Protein AF-A0A1F8JTN9-F1 (afdb_monomer_lite)

Secondary structure (DSSP, 8-state):
--HHHHHHHHHHHHHHHHHHHHHHHHHHHHHHHHHHHHHHHHTTSHHHHHHHHHHHHHHHHHHHHHHHHHHHHHHHHHHHHHHHHHT-

Radius of gyration: 19.48 Å; chains: 1; bounding box: 36×16×60 Å

Structure (mmCIF, N/CA/C/O backbone):
data_AF-A0A1F8JTN9-F1
#
_entry.id   AF-A0A1F8JTN9-F1
#
loop_
_atom_site.group_PDB
_atom_site.id
_atom_site.type_symbol
_atom_site.label_atom_id
_atom_site.label_alt_id
_atom_site.label_comp_id
_atom_site.label_asym_id
_atom_site.label_entity_id
_atom_site.label_seq_id
_atom_site.pdbx_PDB_ins_code
_atom_site.Cartn_x
_atom_site.Cartn_y
_atom_site.Cartn_z
_atom_site.occupancy
_atom_site.B_iso_or_equiv
_atom_site.auth_seq_id
_atom_site.auth_comp_id
_atom_site.auth_asym_id
_atom_site.auth_atom_id
_atom_site.pdbx_PDB_model_num
ATOM 1 N N . MET A 1 1 ? -3.429 1.169 30.527 1.00 60.56 1 MET A N 1
ATOM 2 C CA . MET A 1 1 ? -4.156 1.944 29.490 1.00 60.56 1 MET A CA 1
ATOM 3 C C . MET A 1 1 ? -5.626 1.560 29.514 1.00 60.56 1 MET A C 1
ATOM 5 O O . MET A 1 1 ? -5.920 0.381 29.660 1.00 60.56 1 MET A O 1
ATOM 9 N N . LYS A 1 2 ? -6.551 2.519 29.393 1.00 80.88 2 LYS A N 1
ATOM 10 C CA . LYS A 1 2 ? -7.994 2.214 29.297 1.00 80.88 2 LYS A CA 1
ATOM 11 C C . LYS A 1 2 ? -8.300 1.667 27.893 1.00 80.88 2 LYS A C 1
ATOM 13 O O . LYS A 1 2 ? -7.733 2.174 26.930 1.00 80.88 2 LYS A O 1
ATOM 18 N N . MET A 1 3 ? -9.217 0.701 27.754 1.00 78.50 3 MET A N 1
ATOM 19 C CA . MET A 1 3 ? -9.617 0.098 26.458 1.00 78.50 3 MET A CA 1
ATOM 20 C C . MET A 1 3 ? -9.909 1.144 25.360 1.00 78.50 3 MET A C 1
ATOM 22 O O . MET A 1 3 ? -9.558 0.955 24.198 1.00 78.50 3 MET A O 1
ATOM 26 N N . LYS A 1 4 ? -10.461 2.305 25.744 1.00 80.25 4 LYS A N 1
ATOM 27 C CA . LYS A 1 4 ? -10.721 3.451 24.854 1.00 80.25 4 LYS A CA 1
ATOM 28 C C . LYS A 1 4 ? -9.452 4.029 24.206 1.00 80.25 4 LYS A C 1
ATOM 30 O O . LYS A 1 4 ? -9.490 4.413 23.044 1.00 80.25 4 LYS A O 1
ATOM 35 N N . GLN A 1 5 ? -8.333 4.079 24.933 1.00 86.12 5 GLN A N 1
ATOM 36 C CA . GLN A 1 5 ? -7.054 4.573 24.406 1.00 86.12 5 GLN A CA 1
ATOM 37 C C . GLN A 1 5 ? -6.465 3.602 23.380 1.00 86.12 5 GLN A C 1
ATOM 39 O O . GLN A 1 5 ? -5.963 4.043 22.356 1.00 86.12 5 GLN A O 1
ATOM 44 N N . ILE A 1 6 ? -6.575 2.291 23.622 1.00 86.88 6 ILE A N 1
ATOM 45 C CA . ILE A 1 6 ? -6.097 1.259 22.687 1.00 86.88 6 ILE A CA 1
ATOM 46 C C . ILE A 1 6 ? -6.879 1.344 21.370 1.00 86.88 6 ILE A C 1
ATOM 48 O O . ILE A 1 6 ? -6.280 1.375 20.298 1.00 86.88 6 ILE A O 1
ATOM 52 N N . ALA A 1 7 ? -8.207 1.462 21.450 1.00 85.94 7 ALA A N 1
ATOM 53 C CA . ALA A 1 7 ? -9.067 1.605 20.278 1.00 85.94 7 ALA A CA 1
ATOM 54 C C . ALA A 1 7 ? -8.765 2.886 19.475 1.00 85.94 7 ALA A C 1
ATOM 56 O O . ALA A 1 7 ? -8.694 2.844 18.248 1.00 85.94 7 ALA A O 1
ATOM 57 N N . LEU A 1 8 ? -8.519 4.009 20.162 1.00 87.62 8 LEU A N 1
ATOM 58 C CA . LEU A 1 8 ? -8.145 5.274 19.524 1.00 87.62 8 LEU A CA 1
ATOM 59 C C . LEU A 1 8 ? -6.786 5.179 18.811 1.00 87.62 8 LEU A C 1
ATOM 61 O O . LEU A 1 8 ? -6.659 5.624 17.673 1.00 87.62 8 LEU A O 1
ATOM 65 N N . VAL A 1 9 ? -5.784 4.570 19.452 1.00 89.50 9 VAL A N 1
ATOM 66 C CA . VAL A 1 9 ? -4.458 4.360 18.847 1.00 89.50 9 VAL A CA 1
ATOM 67 C C . VAL A 1 9 ? -4.566 3.462 17.613 1.00 89.50 9 VAL A C 1
ATOM 69 O O . VAL A 1 9 ? -3.984 3.790 16.582 1.00 89.50 9 VAL A O 1
ATOM 72 N N . ALA A 1 10 ? -5.359 2.388 17.674 1.00 88.19 10 ALA A N 1
ATOM 73 C CA . ALA A 1 10 ? -5.607 1.515 16.526 1.00 88.19 10 ALA A CA 1
ATOM 74 C C . ALA A 1 10 ? -6.280 2.259 15.358 1.00 88.19 10 ALA A C 1
ATOM 76 O O . ALA A 1 10 ? -5.889 2.067 14.208 1.00 88.19 10 ALA A O 1
ATOM 77 N N . MET A 1 11 ? -7.233 3.156 15.643 1.00 89.19 11 MET A N 1
ATOM 78 C CA . MET A 1 11 ? -7.856 3.997 14.615 1.00 89.19 11 MET A CA 1
ATOM 79 C C . MET A 1 11 ? -6.854 4.940 13.947 1.00 89.19 11 MET A C 1
ATOM 81 O O . MET A 1 11 ? -6.808 5.010 12.721 1.00 89.19 11 MET A O 1
ATOM 85 N N . ILE A 1 12 ? -6.046 5.652 14.737 1.00 91.56 12 ILE A N 1
ATOM 86 C CA . ILE A 1 12 ? -5.049 6.597 14.213 1.00 91.56 12 ILE A CA 1
ATOM 87 C C . ILE A 1 12 ? -3.993 5.851 13.390 1.00 91.56 12 ILE A C 1
ATOM 89 O O . ILE A 1 12 ? -3.675 6.272 12.279 1.00 91.56 12 ILE A O 1
ATOM 93 N N . ALA A 1 13 ? -3.496 4.717 13.891 1.00 90.19 13 ALA A N 1
ATOM 94 C CA . ALA A 1 13 ? -2.544 3.879 13.171 1.00 90.19 13 ALA A CA 1
ATOM 95 C C . ALA A 1 13 ? -3.135 3.338 11.858 1.00 90.19 13 ALA A C 1
ATOM 97 O O . ALA A 1 13 ? -2.471 3.384 10.824 1.00 90.19 13 ALA A O 1
ATOM 98 N N . GLY A 1 14 ? -4.394 2.887 11.874 1.00 90.00 14 GLY A N 1
ATOM 99 C CA . GLY A 1 14 ? -5.097 2.408 10.683 1.00 90.00 14 GLY A CA 1
ATOM 100 C C . GLY A 1 14 ? -5.274 3.494 9.617 1.00 90.00 14 GLY A C 1
ATOM 101 O O . GLY A 1 14 ? -4.975 3.271 8.442 1.00 90.00 14 GLY A O 1
ATOM 102 N N . LEU A 1 15 ? -5.679 4.701 10.022 1.00 90.81 15 LEU A N 1
ATOM 103 C CA . LEU A 1 15 ? -5.788 5.855 9.123 1.00 90.81 15 LEU A CA 1
ATOM 104 C C . LEU A 1 15 ? -4.422 6.277 8.566 1.00 90.81 15 LEU A C 1
ATOM 106 O O . LEU A 1 15 ? -4.312 6.532 7.368 1.00 90.81 15 LEU A O 1
ATOM 110 N N . GLY A 1 16 ? -3.379 6.288 9.400 1.00 90.19 16 GLY A N 1
ATOM 111 C CA . GLY A 1 16 ? -2.010 6.591 8.977 1.00 90.19 16 GLY A CA 1
ATOM 112 C C . GLY A 1 16 ? -1.484 5.600 7.935 1.00 90.19 16 GLY A C 1
ATOM 113 O O . GLY A 1 16 ? -0.992 6.013 6.887 1.00 90.19 16 GLY A O 1
ATOM 114 N N . LEU A 1 17 ? -1.666 4.296 8.171 1.00 89.81 17 LEU A N 1
ATOM 115 C CA . LEU A 1 17 ? -1.318 3.234 7.218 1.00 89.81 17 LEU A CA 1
ATOM 116 C C . LEU A 1 17 ? -2.086 3.365 5.901 1.00 89.81 17 LEU A C 1
ATOM 118 O O . LEU A 1 17 ? -1.501 3.218 4.830 1.00 89.81 17 LEU A O 1
ATOM 122 N N . THR A 1 18 ? -3.379 3.683 5.972 1.00 89.56 18 THR A N 1
ATOM 123 C CA . THR A 1 18 ? -4.218 3.872 4.781 1.00 89.56 18 THR A CA 1
ATOM 124 C C . THR A 1 18 ? -3.748 5.079 3.967 1.00 89.56 18 THR A C 1
ATOM 126 O O . THR A 1 18 ? -3.594 4.979 2.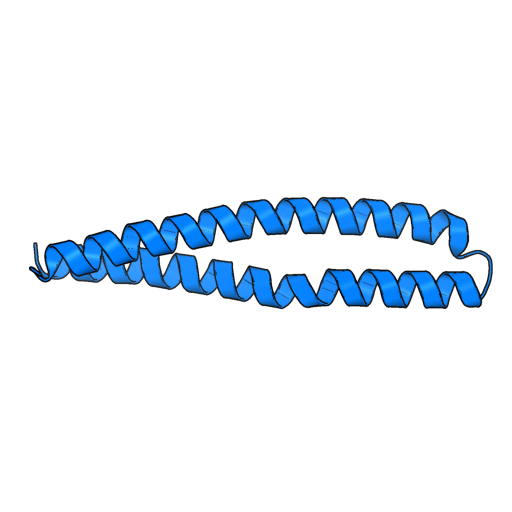752 1.00 89.56 18 THR A O 1
ATOM 129 N N . GLY A 1 19 ? -3.458 6.206 4.626 1.00 88.81 19 GLY A N 1
ATOM 130 C CA . GLY A 1 19 ? -2.931 7.406 3.973 1.00 88.81 19 GLY A CA 1
ATOM 131 C C . GLY A 1 19 ? -1.569 7.169 3.318 1.00 88.81 19 GLY A C 1
ATOM 132 O O . GLY A 1 19 ? -1.366 7.546 2.164 1.00 88.81 19 GLY A O 1
ATOM 133 N N . PHE A 1 20 ? -0.661 6.479 4.014 1.00 89.69 20 PHE A N 1
ATOM 134 C CA . PHE A 1 20 ? 0.638 6.086 3.466 1.00 89.69 20 PHE A CA 1
ATOM 135 C C . PHE A 1 20 ? 0.491 5.164 2.249 1.00 89.69 20 PHE A C 1
ATOM 137 O O . PHE A 1 20 ? 1.118 5.395 1.217 1.00 89.69 20 PHE A O 1
ATOM 144 N N . ALA A 1 21 ? -0.385 4.159 2.332 1.00 88.44 21 ALA A N 1
ATOM 145 C CA . ALA A 1 21 ? -0.639 3.248 1.223 1.00 88.44 21 ALA A CA 1
ATOM 146 C C . ALA A 1 21 ? -1.189 3.985 -0.010 1.00 88.44 21 ALA A C 1
ATOM 148 O O . ALA A 1 21 ? -0.730 3.732 -1.120 1.00 88.44 21 ALA A O 1
ATOM 149 N N . LEU A 1 22 ? -2.109 4.940 0.164 1.00 87.69 22 LEU A N 1
ATOM 150 C CA . LEU A 1 22 ? -2.623 5.762 -0.940 1.00 87.69 22 LEU A CA 1
ATOM 151 C C . LEU A 1 22 ? -1.534 6.644 -1.570 1.00 87.69 22 LEU A C 1
ATOM 153 O O . LEU A 1 22 ? -1.462 6.756 -2.796 1.00 87.69 22 LEU A O 1
ATOM 157 N N . TYR A 1 23 ? -0.670 7.245 -0.748 1.00 88.94 23 TYR A N 1
ATOM 158 C CA . TYR A 1 23 ? 0.460 8.041 -1.225 1.00 88.94 23 TYR A CA 1
ATOM 159 C C . TYR A 1 23 ? 1.435 7.202 -2.066 1.00 88.94 23 TYR A C 1
ATOM 161 O O . TYR A 1 23 ? 1.795 7.589 -3.182 1.00 88.94 23 TYR A O 1
ATOM 169 N N . GLU A 1 24 ? 1.808 6.019 -1.575 1.00 85.62 24 GLU A N 1
ATOM 170 C CA . GLU A 1 24 ? 2.695 5.109 -2.299 1.00 85.62 24 GLU A CA 1
ATOM 171 C C . GLU A 1 24 ? 2.019 4.523 -3.551 1.00 85.62 24 GLU A C 1
ATOM 173 O O . GLU A 1 24 ? 2.658 4.463 -4.600 1.00 85.62 24 GLU A O 1
ATOM 178 N N . MET A 1 25 ? 0.715 4.200 -3.526 1.00 84.81 25 MET A N 1
ATOM 179 C CA . MET A 1 25 ? -0.023 3.787 -4.736 1.00 84.81 25 MET A CA 1
ATOM 180 C C . MET A 1 25 ? 0.106 4.823 -5.854 1.00 84.81 25 MET A C 1
ATOM 182 O O . MET A 1 25 ? 0.341 4.457 -7.009 1.00 84.81 25 MET A O 1
ATOM 186 N N . LYS A 1 26 ? -0.009 6.115 -5.520 1.00 86.12 26 LYS A N 1
ATOM 187 C CA . LYS A 1 26 ? 0.161 7.192 -6.497 1.00 86.12 26 LYS A CA 1
ATOM 188 C C . LYS A 1 26 ? 1.588 7.221 -7.050 1.00 86.12 26 LYS A C 1
ATOM 190 O O . LYS A 1 26 ? 1.756 7.231 -8.267 1.00 86.12 26 LYS A O 1
ATOM 195 N N . ARG A 1 27 ? 2.612 7.163 -6.189 1.00 84.88 27 ARG A N 1
ATOM 196 C CA . ARG A 1 27 ? 4.024 7.128 -6.624 1.00 84.88 27 ARG A CA 1
ATOM 197 C C . ARG A 1 27 ? 4.331 5.935 -7.523 1.00 84.88 27 ARG A C 1
ATOM 199 O O . ARG A 1 27 ? 5.033 6.088 -8.519 1.00 84.88 27 ARG A O 1
ATOM 206 N N . ILE A 1 28 ? 3.793 4.760 -7.204 1.00 84.56 28 ILE A N 1
ATOM 207 C CA . ILE A 1 28 ? 3.967 3.551 -8.013 1.00 84.56 28 ILE A CA 1
ATOM 208 C C . ILE A 1 28 ? 3.252 3.674 -9.352 1.00 84.56 28 ILE A C 1
ATOM 210 O O . ILE A 1 28 ? 3.809 3.274 -10.372 1.00 84.56 28 ILE A O 1
ATOM 214 N N . SER A 1 29 ? 2.047 4.241 -9.380 1.00 83.38 29 SER A N 1
ATOM 215 C CA . SER A 1 29 ? 1.342 4.519 -10.632 1.00 83.38 29 SER A CA 1
ATOM 216 C C . SER A 1 29 ? 2.152 5.458 -11.530 1.00 83.38 29 SER A C 1
ATOM 218 O O . SER A 1 29 ? 2.352 5.163 -12.711 1.00 83.38 29 SER A O 1
ATOM 220 N N . ASP A 1 30 ? 2.694 6.536 -10.959 1.00 85.56 30 ASP A N 1
ATOM 221 C CA . ASP A 1 30 ? 3.545 7.494 -11.669 1.00 85.56 30 ASP A CA 1
ATOM 222 C C . ASP A 1 30 ? 4.825 6.797 -12.193 1.00 85.56 30 ASP A C 1
ATOM 224 O O . ASP A 1 30 ? 5.175 6.921 -13.371 1.00 85.56 30 ASP A O 1
ATOM 228 N N . ALA A 1 31 ? 5.467 5.955 -11.373 1.00 81.81 31 ALA A N 1
ATOM 229 C CA . ALA A 1 31 ? 6.630 5.158 -11.771 1.00 81.81 31 ALA A CA 1
ATOM 230 C C . ALA A 1 31 ? 6.312 4.152 -12.893 1.00 81.81 31 ALA A C 1
ATOM 232 O O . ALA A 1 31 ? 7.085 4.032 -13.844 1.00 81.81 31 ALA A O 1
ATOM 233 N N . LYS A 1 32 ? 5.160 3.466 -12.845 1.00 82.56 32 LYS A N 1
ATOM 234 C CA . LYS A 1 32 ? 4.694 2.581 -13.930 1.00 82.56 32 LYS A CA 1
ATOM 235 C C . LYS A 1 32 ? 4.487 3.362 -15.230 1.00 82.56 32 LYS A C 1
ATOM 237 O O . LYS A 1 32 ? 4.842 2.860 -16.297 1.00 82.56 32 LYS A O 1
ATOM 242 N N . GLY A 1 33 ? 3.962 4.586 -15.157 1.00 82.31 33 GLY A N 1
ATOM 243 C CA . GLY A 1 33 ? 3.807 5.478 -16.311 1.00 82.31 33 GLY A CA 1
ATOM 244 C C . GLY A 1 33 ? 5.145 5.858 -16.956 1.00 82.31 33 GLY A C 1
ATOM 245 O O . GLY A 1 33 ? 5.292 5.787 -18.182 1.00 82.31 33 GLY A O 1
ATOM 246 N N . ILE A 1 34 ? 6.148 6.180 -16.134 1.00 82.69 34 ILE A N 1
ATOM 247 C CA . ILE A 1 34 ? 7.517 6.473 -16.586 1.00 82.69 34 ILE A CA 1
ATOM 248 C C . ILE A 1 34 ? 8.156 5.228 -17.212 1.00 82.69 34 ILE A C 1
ATOM 250 O O . ILE A 1 34 ? 8.633 5.293 -18.344 1.00 82.69 34 ILE A O 1
ATOM 254 N N . VAL A 1 35 ? 8.112 4.081 -16.526 1.00 80.19 35 VAL A N 1
ATOM 255 C CA . VAL A 1 35 ? 8.661 2.808 -17.026 1.00 80.19 35 VAL A CA 1
ATOM 256 C C . VAL A 1 35 ? 7.999 2.404 -18.341 1.00 80.19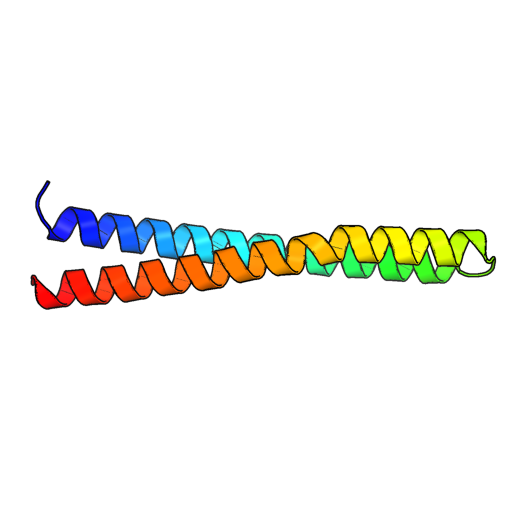 35 VAL A C 1
ATOM 258 O O . VAL A 1 35 ? 8.698 2.019 -19.267 1.00 80.19 35 VAL A O 1
ATOM 261 N N . SER A 1 36 ? 6.681 2.562 -18.477 1.00 81.00 36 SER A N 1
ATOM 262 C CA . SER A 1 36 ? 5.962 2.295 -19.730 1.00 81.00 36 SER A CA 1
ATOM 263 C C . SER A 1 36 ? 6.423 3.216 -20.867 1.00 81.00 36 SER A C 1
ATOM 265 O O . SER A 1 36 ? 6.647 2.765 -21.993 1.00 81.00 36 SER A O 1
ATOM 267 N N . SER A 1 37 ? 6.636 4.501 -20.573 1.00 81.50 37 SER A N 1
ATOM 268 C CA . SER A 1 37 ? 7.112 5.488 -21.552 1.00 81.50 37 SER A CA 1
ATOM 269 C C . SER A 1 37 ? 8.548 5.212 -22.006 1.00 81.50 37 SER A C 1
ATOM 271 O O . SER A 1 37 ? 8.843 5.290 -23.199 1.00 81.50 37 SER A O 1
ATOM 273 N N . ILE A 1 38 ? 9.428 4.834 -21.074 1.00 78.94 38 ILE A N 1
ATOM 274 C CA . ILE A 1 38 ? 10.791 4.380 -21.376 1.00 78.94 38 ILE A CA 1
ATOM 275 C C . ILE A 1 38 ? 10.717 3.079 -22.176 1.00 78.94 38 ILE A C 1
ATOM 277 O O . ILE A 1 38 ? 11.290 2.994 -23.256 1.00 78.94 38 ILE A O 1
ATOM 281 N N . GLY A 1 39 ? 9.928 2.110 -21.716 1.00 75.94 39 GLY A N 1
ATOM 282 C CA . GLY A 1 39 ? 9.684 0.824 -22.358 1.00 75.94 39 GLY A CA 1
ATOM 283 C C . GLY A 1 39 ? 9.326 0.951 -23.834 1.00 75.94 39 GLY A C 1
ATOM 284 O O . GLY A 1 39 ? 9.930 0.278 -24.665 1.00 75.94 39 GLY A O 1
ATOM 285 N N . LYS A 1 40 ? 8.427 1.875 -24.192 1.00 76.75 40 LYS A N 1
ATOM 286 C CA . LYS A 1 40 ? 8.092 2.171 -25.596 1.00 76.75 40 LYS A CA 1
ATOM 287 C C . LYS A 1 40 ? 9.308 2.620 -26.415 1.00 76.75 40 LYS A C 1
ATOM 289 O O . LYS A 1 40 ? 9.435 2.198 -27.559 1.00 76.75 40 LYS A O 1
ATOM 294 N N . ARG A 1 41 ? 10.221 3.406 -25.833 1.00 77.75 41 ARG A N 1
ATOM 295 C CA . ARG A 1 41 ? 11.448 3.893 -26.497 1.00 77.75 41 ARG A CA 1
ATOM 296 C C . ARG A 1 41 ? 12.529 2.819 -26.650 1.00 77.75 41 ARG A C 1
ATOM 298 O O . ARG A 1 41 ? 13.215 2.816 -27.662 1.00 77.75 41 ARG A O 1
ATOM 305 N N . ILE A 1 42 ? 12.677 1.915 -25.679 1.00 74.06 42 ILE A N 1
ATOM 306 C CA . ILE A 1 42 ? 13.707 0.854 -25.703 1.00 74.06 42 ILE A CA 1
ATOM 307 C C . ILE A 1 42 ? 13.216 -0.492 -26.270 1.00 74.06 42 ILE A C 1
ATOM 309 O O . ILE A 1 42 ? 14.033 -1.362 -26.551 1.00 74.06 42 ILE A O 1
ATOM 313 N N . SER A 1 43 ? 11.910 -0.690 -26.494 1.00 69.06 43 SER A N 1
ATOM 314 C CA . SER A 1 43 ? 11.334 -1.981 -26.942 1.00 69.06 43 SER A CA 1
ATOM 315 C C . SER A 1 43 ? 11.663 -2.421 -28.377 1.00 69.06 43 SER A C 1
ATOM 317 O O . SER A 1 43 ? 11.253 -3.517 -28.783 1.00 69.06 43 SER A O 1
ATOM 319 N N . SER A 1 44 ? 12.395 -1.603 -29.136 1.00 75.88 44 SER A N 1
ATOM 320 C CA . SER A 1 44 ? 12.792 -1.891 -30.518 1.00 75.88 44 SER A CA 1
ATOM 321 C C . SER A 1 44 ? 13.621 -3.173 -30.638 1.00 75.88 44 SER A C 1
ATOM 323 O O . SER A 1 44 ? 13.474 -3.888 -31.625 1.00 75.88 44 SER A O 1
ATOM 325 N N . ASN A 1 45 ? 14.392 -3.525 -29.601 1.00 79.06 45 ASN A N 1
ATOM 326 C CA . ASN A 1 45 ? 15.256 -4.707 -29.584 1.00 79.06 45 ASN A CA 1
ATOM 327 C C . ASN A 1 45 ? 14.869 -5.719 -28.478 1.00 79.06 45 ASN A C 1
ATOM 329 O O . ASN A 1 45 ? 14.303 -5.330 -27.449 1.00 79.06 45 ASN A O 1
ATOM 333 N N . PRO A 1 46 ? 15.215 -7.017 -28.628 1.00 77.00 46 PRO A N 1
ATOM 334 C CA . PRO A 1 46 ? 14.878 -8.074 -27.662 1.00 77.00 46 PRO A CA 1
ATOM 335 C C . PRO A 1 46 ? 15.370 -7.784 -26.235 1.00 77.00 46 PRO A C 1
ATOM 337 O O . PRO A 1 46 ? 14.633 -7.990 -25.271 1.00 77.00 46 PRO A O 1
ATOM 340 N N . PHE A 1 47 ? 16.578 -7.222 -26.107 1.00 79.50 47 PHE A N 1
ATOM 341 C CA . PHE A 1 47 ? 17.146 -6.784 -24.828 1.00 79.50 47 PHE A CA 1
ATOM 342 C C . PHE A 1 47 ? 16.302 -5.703 -24.146 1.00 79.50 47 PHE A C 1
ATOM 344 O O . PHE A 1 47 ? 16.053 -5.776 -22.945 1.00 79.50 47 PHE A O 1
ATOM 351 N N . GLY A 1 48 ? 15.801 -4.725 -24.902 1.00 77.12 48 GLY A N 1
ATOM 352 C CA . GLY A 1 48 ? 14.972 -3.658 -24.349 1.00 77.12 48 GLY A CA 1
ATOM 353 C C . GLY A 1 48 ? 13.575 -4.130 -23.937 1.00 77.12 48 GLY A C 1
ATOM 354 O O . GLY A 1 48 ? 13.040 -3.655 -22.935 1.00 77.12 48 GLY A O 1
ATOM 355 N N . ARG A 1 49 ? 13.007 -5.135 -24.623 1.00 79.12 49 ARG A N 1
ATOM 356 C CA . ARG A 1 49 ? 11.773 -5.805 -24.165 1.00 79.12 49 ARG A CA 1
ATOM 357 C C . ARG A 1 49 ? 11.990 -6.562 -22.855 1.00 79.12 49 ARG A C 1
ATOM 359 O O . ARG A 1 49 ? 11.149 -6.466 -21.962 1.00 79.12 49 ARG A O 1
ATOM 366 N N . ALA A 1 50 ? 13.108 -7.279 -22.724 1.00 80.75 50 ALA A N 1
ATOM 367 C CA . ALA A 1 50 ? 13.458 -7.987 -21.493 1.00 80.75 50 ALA A CA 1
ATOM 368 C C . ALA A 1 50 ? 13.680 -7.013 -20.320 1.00 80.75 50 ALA A C 1
ATOM 370 O O . ALA A 1 50 ? 13.112 -7.213 -19.246 1.00 80.75 50 ALA A O 1
ATOM 371 N N . ALA A 1 51 ? 14.408 -5.916 -20.550 1.00 80.31 51 ALA A N 1
ATOM 372 C CA . ALA A 1 51 ? 14.630 -4.865 -19.558 1.00 80.31 51 ALA A CA 1
ATOM 373 C C . ALA A 1 51 ? 13.316 -4.202 -19.106 1.00 80.31 51 ALA A C 1
ATOM 375 O O . ALA A 1 51 ? 13.085 -4.048 -17.907 1.00 80.31 51 ALA A O 1
ATOM 376 N N . ASN A 1 52 ? 12.412 -3.881 -20.041 1.00 80.94 52 ASN A N 1
ATOM 377 C CA . ASN A 1 52 ? 11.101 -3.314 -19.714 1.00 80.94 52 ASN A CA 1
ATOM 378 C C . ASN A 1 52 ? 10.238 -4.285 -18.886 1.00 80.94 52 ASN A C 1
ATOM 380 O O . ASN A 1 52 ? 9.593 -3.882 -17.920 1.00 80.94 52 ASN A O 1
ATOM 384 N N . LYS A 1 53 ? 10.260 -5.583 -19.221 1.00 82.12 53 LYS A N 1
ATOM 385 C CA . LYS A 1 53 ? 9.542 -6.617 -18.461 1.00 82.12 53 LYS A CA 1
ATOM 386 C C . LYS A 1 53 ? 10.091 -6.758 -17.036 1.00 82.12 53 LYS A C 1
ATOM 388 O O . LYS A 1 53 ? 9.304 -6.851 -16.097 1.00 82.12 53 LYS A O 1
ATOM 393 N N . GLY A 1 54 ? 11.415 -6.722 -16.868 1.00 81.44 54 GLY A N 1
ATOM 394 C CA . GLY A 1 54 ? 12.069 -6.743 -15.555 1.00 81.44 54 GLY A CA 1
ATOM 395 C C . GLY A 1 54 ? 11.712 -5.523 -14.702 1.00 81.44 54 GLY A C 1
ATOM 396 O O . GLY A 1 54 ? 11.303 -5.675 -13.554 1.00 81.44 54 GLY A O 1
ATOM 397 N N . LEU A 1 55 ? 11.767 -4.323 -15.289 1.00 79.31 55 LEU A N 1
ATOM 398 C CA . LEU A 1 55 ? 11.380 -3.072 -14.630 1.00 79.31 55 LEU A CA 1
ATOM 399 C C . LEU A 1 55 ? 9.902 -3.062 -14.216 1.00 79.31 55 LEU A C 1
ATOM 401 O O . LEU A 1 55 ? 9.592 -2.754 -13.067 1.00 79.31 55 LEU A O 1
ATOM 405 N N . MET A 1 56 ? 8.983 -3.448 -15.109 1.00 79.94 56 MET A N 1
ATOM 406 C CA . MET A 1 56 ? 7.564 -3.561 -14.751 1.00 79.94 56 MET A CA 1
ATOM 407 C C . MET A 1 56 ? 7.328 -4.594 -13.649 1.00 79.94 56 MET A C 1
ATOM 409 O O . MET A 1 56 ? 6.518 -4.344 -12.759 1.00 79.94 56 MET A O 1
ATOM 413 N N . SER A 1 57 ? 8.026 -5.731 -13.684 1.00 82.62 57 SER A N 1
ATOM 414 C CA . SER A 1 57 ? 7.911 -6.760 -12.648 1.00 82.62 57 SER A CA 1
ATOM 415 C C . SER A 1 57 ? 8.386 -6.245 -11.291 1.00 82.62 57 SER A C 1
ATOM 417 O O . SER A 1 57 ? 7.699 -6.455 -10.294 1.00 82.62 57 SER A O 1
ATOM 419 N N . ALA A 1 58 ? 9.516 -5.535 -11.249 1.00 78.81 58 ALA A N 1
ATOM 420 C CA . ALA A 1 58 ? 10.043 -4.944 -10.023 1.00 78.81 58 ALA A CA 1
ATOM 421 C C . ALA A 1 58 ? 9.059 -3.927 -9.427 1.00 78.81 58 ALA A C 1
ATOM 423 O O . ALA A 1 58 ? 8.735 -4.003 -8.248 1.00 78.81 58 ALA A O 1
ATOM 424 N N . VAL A 1 59 ? 8.496 -3.036 -10.250 1.00 78.50 59 VAL A N 1
ATOM 425 C CA . VAL A 1 59 ? 7.497 -2.060 -9.781 1.00 78.50 59 VAL A CA 1
ATOM 426 C C . VAL A 1 59 ? 6.183 -2.742 -9.371 1.00 78.50 59 VAL A C 1
ATOM 428 O O . VAL A 1 59 ? 5.529 -2.313 -8.422 1.00 78.50 59 VAL A O 1
ATOM 431 N N . SER A 1 60 ? 5.783 -3.824 -10.046 1.00 79.00 60 SER A N 1
ATOM 432 C CA . SER A 1 60 ? 4.547 -4.546 -9.728 1.00 79.00 60 SER A CA 1
ATOM 433 C C . SER A 1 60 ? 4.620 -5.351 -8.430 1.00 79.00 60 SER A C 1
ATOM 435 O O . SER A 1 60 ? 3.573 -5.569 -7.823 1.00 79.00 60 SER A O 1
ATOM 437 N N . GLN A 1 61 ? 5.803 -5.784 -7.982 1.00 81.94 61 GLN A N 1
ATOM 438 C CA . GLN A 1 61 ? 5.944 -6.498 -6.703 1.00 81.94 61 GLN A CA 1
ATOM 439 C C . GLN A 1 61 ? 5.488 -5.649 -5.508 1.00 81.94 61 GLN A C 1
ATOM 441 O O . GLN A 1 61 ? 4.904 -6.171 -4.558 1.00 81.94 61 GLN A O 1
ATOM 446 N N . TYR A 1 62 ? 5.683 -4.334 -5.585 1.00 79.81 62 TYR A N 1
ATOM 447 C CA . TYR A 1 62 ? 5.264 -3.405 -4.541 1.00 79.81 62 TYR A CA 1
ATOM 448 C C . TYR A 1 62 ? 3.746 -3.144 -4.525 1.00 79.81 62 TYR A C 1
ATOM 450 O O . TYR A 1 62 ? 3.213 -2.739 -3.495 1.00 79.81 62 TYR A O 1
ATOM 458 N N . ASP A 1 63 ? 3.019 -3.422 -5.617 1.00 81.12 63 ASP A N 1
ATOM 459 C CA . ASP A 1 63 ? 1.556 -3.242 -5.693 1.00 81.12 63 ASP A CA 1
ATOM 460 C C . ASP A 1 63 ? 0.843 -4.142 -4.670 1.00 81.12 63 ASP A C 1
ATOM 462 O O . ASP A 1 63 ? -0.014 -3.693 -3.908 1.00 81.12 63 ASP A O 1
ATOM 466 N N . THR A 1 64 ? 1.275 -5.404 -4.568 1.00 84.06 64 THR A N 1
ATOM 467 C CA . THR A 1 64 ? 0.740 -6.360 -3.589 1.00 84.06 64 THR A CA 1
ATOM 468 C C . THR A 1 64 ? 0.998 -5.905 -2.153 1.00 84.06 64 THR A C 1
ATOM 470 O O . THR A 1 64 ? 0.088 -5.951 -1.327 1.00 84.06 64 THR A O 1
ATOM 473 N N . GLN A 1 65 ? 2.210 -5.428 -1.849 1.00 85.62 65 GLN A N 1
ATOM 474 C CA . GLN A 1 65 ? 2.566 -4.956 -0.505 1.00 85.62 65 GLN A CA 1
ATOM 475 C C . GLN A 1 65 ? 1.745 -3.727 -0.104 1.00 85.62 65 GLN A C 1
ATOM 477 O O . GLN A 1 65 ? 1.198 -3.674 0.996 1.00 85.62 65 GLN A O 1
ATOM 482 N N . ILE A 1 66 ? 1.596 -2.765 -1.013 1.00 86.06 66 ILE A N 1
ATOM 483 C CA . ILE A 1 66 ? 0.826 -1.549 -0.749 1.00 86.06 66 ILE A CA 1
ATOM 484 C C . ILE A 1 66 ? -0.663 -1.863 -0.586 1.00 86.06 66 ILE A C 1
ATOM 486 O O . ILE A 1 66 ? -1.301 -1.326 0.318 1.00 86.06 66 ILE A O 1
ATOM 490 N N . ARG A 1 67 ? -1.222 -2.775 -1.394 1.00 85.12 67 ARG A N 1
ATOM 491 C CA . ARG A 1 67 ? -2.607 -3.246 -1.220 1.00 85.12 67 ARG A CA 1
ATOM 492 C C . ARG A 1 67 ? -2.821 -3.913 0.134 1.00 85.12 67 ARG A C 1
ATOM 494 O O . ARG A 1 67 ? -3.838 -3.654 0.771 1.00 85.12 67 ARG A O 1
ATOM 501 N N . LEU A 1 68 ? -1.875 -4.733 0.593 1.00 86.75 68 LEU A N 1
ATOM 502 C CA . LEU A 1 68 ? -1.933 -5.340 1.925 1.00 86.75 68 LEU A CA 1
ATOM 503 C C . LEU A 1 68 ? -1.889 -4.277 3.029 1.00 86.75 68 LEU A C 1
ATOM 505 O O . LEU A 1 68 ? -2.695 -4.345 3.955 1.00 86.75 68 LEU A O 1
ATOM 509 N N . CYS A 1 69 ? -1.028 -3.262 2.907 1.00 87.94 69 CYS A N 1
ATOM 510 C CA . CYS A 1 69 ? -1.003 -2.125 3.833 1.00 87.94 69 CYS A CA 1
ATOM 511 C C . CYS A 1 69 ? -2.322 -1.342 3.837 1.00 87.94 69 CYS A C 1
ATOM 513 O O . CYS A 1 69 ? -2.802 -0.974 4.906 1.00 87.94 69 CYS A O 1
ATOM 515 N N . LEU A 1 70 ? -2.934 -1.121 2.669 1.00 88.31 70 LEU A N 1
ATOM 516 C CA . LEU A 1 70 ? -4.226 -0.443 2.552 1.00 88.31 70 LEU A CA 1
ATOM 517 C C . LEU A 1 70 ? -5.333 -1.239 3.258 1.00 88.31 70 LEU A C 1
ATOM 519 O O . LEU A 1 70 ? -6.062 -0.691 4.081 1.00 88.31 70 LEU A O 1
ATOM 523 N N . ILE A 1 71 ? -5.438 -2.539 2.967 1.00 90.19 71 ILE A N 1
ATOM 524 C CA . ILE A 1 71 ? -6.432 -3.426 3.584 1.00 90.19 71 ILE A CA 1
ATOM 525 C C . ILE A 1 71 ? -6.205 -3.492 5.097 1.00 90.19 71 ILE A C 1
ATOM 527 O O . ILE A 1 71 ? -7.150 -3.314 5.862 1.00 90.19 71 ILE A O 1
ATOM 531 N N . GLY A 1 72 ? -4.960 -3.682 5.540 1.00 88.88 72 GLY A N 1
ATOM 532 C CA . GLY A 1 72 ? -4.602 -3.697 6.958 1.00 88.88 72 GLY A CA 1
ATOM 533 C C . GLY A 1 72 ? -4.938 -2.382 7.662 1.00 88.88 72 GLY A C 1
ATOM 534 O O . GLY A 1 72 ? -5.508 -2.399 8.752 1.00 88.88 72 GLY A O 1
ATOM 535 N N . GLY A 1 73 ? -4.663 -1.246 7.016 1.00 88.81 73 GLY A N 1
ATOM 536 C CA . GLY A 1 73 ? -5.016 0.084 7.508 1.00 88.81 73 GLY 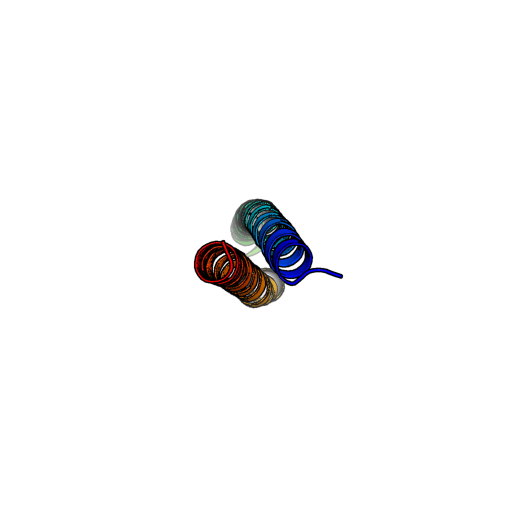A CA 1
ATOM 537 C C . GLY A 1 73 ? -6.525 0.265 7.686 1.00 88.81 73 GLY A C 1
ATOM 538 O O . GLY A 1 73 ? -6.971 0.692 8.753 1.00 88.81 73 GLY A O 1
ATOM 539 N N . ILE A 1 74 ? -7.323 -0.138 6.692 1.00 90.62 74 ILE A N 1
ATOM 540 C CA . ILE A 1 74 ? -8.791 -0.078 6.751 1.00 90.62 74 ILE A CA 1
ATOM 541 C C . ILE A 1 74 ? -9.330 -0.995 7.854 1.00 90.62 74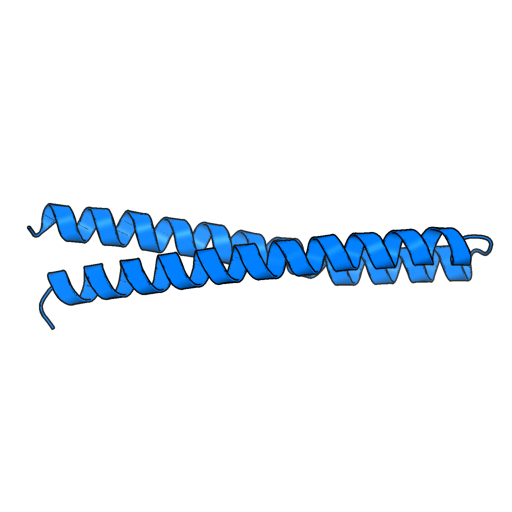 ILE A C 1
ATOM 543 O O . ILE A 1 74 ? -10.160 -0.568 8.656 1.00 90.62 74 ILE A O 1
ATOM 547 N N . VAL A 1 75 ? -8.846 -2.237 7.936 1.00 91.81 75 VAL A N 1
ATOM 548 C CA . VAL A 1 75 ? -9.276 -3.205 8.956 1.00 91.81 75 VAL A CA 1
ATOM 549 C C . VAL A 1 75 ? -8.960 -2.693 10.362 1.00 91.81 75 VAL A C 1
ATOM 551 O O . VAL A 1 75 ? -9.819 -2.766 11.241 1.00 91.81 75 VAL A O 1
ATOM 554 N N . LEU A 1 76 ? -7.775 -2.115 10.576 1.00 89.19 76 LEU A N 1
ATOM 555 C CA . LEU A 1 76 ? -7.402 -1.491 11.848 1.00 89.19 76 LEU A CA 1
ATOM 556 C C . LEU A 1 76 ? -8.284 -0.285 12.182 1.00 89.19 76 LEU A C 1
ATOM 558 O O . LEU A 1 76 ? -8.739 -0.159 13.320 1.00 89.19 76 LEU A O 1
ATOM 562 N N . ALA A 1 77 ? -8.570 0.574 11.202 1.00 87.38 77 ALA A N 1
ATOM 563 C CA . ALA A 1 77 ? -9.411 1.750 11.402 1.00 87.38 77 ALA A CA 1
ATOM 564 C C . ALA A 1 77 ? -10.855 1.366 11.770 1.00 87.38 77 ALA A C 1
ATOM 566 O O . ALA A 1 77 ? -11.408 1.875 12.747 1.00 87.38 77 ALA A O 1
ATOM 567 N N . VAL A 1 78 ? -11.450 0.426 11.032 1.00 90.25 78 VAL A N 1
ATOM 568 C CA . VAL A 1 78 ? -12.819 -0.055 11.267 1.00 90.25 78 VAL A CA 1
ATOM 569 C C . VAL A 1 78 ? -12.906 -0.863 12.563 1.00 90.25 78 VAL A C 1
ATOM 571 O O . VAL A 1 78 ? -13.818 -0.648 13.363 1.00 90.25 78 VAL A O 1
ATOM 574 N N . GLY A 1 79 ? -11.945 -1.754 12.817 1.00 88.06 79 GLY A N 1
ATOM 575 C CA . GLY A 1 79 ? -11.881 -2.550 14.045 1.00 88.06 79 GLY A CA 1
ATOM 576 C C . GLY A 1 79 ? -11.696 -1.683 15.290 1.00 88.06 79 GLY A C 1
ATOM 577 O O . GLY A 1 79 ? -12.403 -1.867 16.285 1.00 88.06 79 GLY A O 1
ATOM 578 N N . GLY A 1 80 ? -10.814 -0.682 15.212 1.00 86.94 80 GLY A N 1
ATOM 579 C CA . GLY A 1 80 ? -10.628 0.320 16.259 1.00 86.94 80 GLY A CA 1
ATOM 580 C C . GLY A 1 80 ? -11.905 1.122 16.521 1.00 86.94 80 GLY A C 1
ATOM 581 O O . GLY A 1 80 ? -12.306 1.275 17.674 1.00 86.94 80 GLY A O 1
ATOM 582 N N . PHE A 1 81 ? -12.608 1.550 15.468 1.00 87.94 81 PHE A N 1
ATOM 583 C CA . PHE A 1 81 ? -13.883 2.262 15.597 1.00 87.94 81 PHE A CA 1
ATOM 584 C C . PHE A 1 81 ? -14.971 1.407 16.258 1.00 87.94 81 PHE A C 1
ATOM 586 O O . PHE A 1 81 ? -15.672 1.872 17.161 1.00 87.94 81 PHE A O 1
ATOM 593 N N . TYR A 1 82 ? -15.091 0.1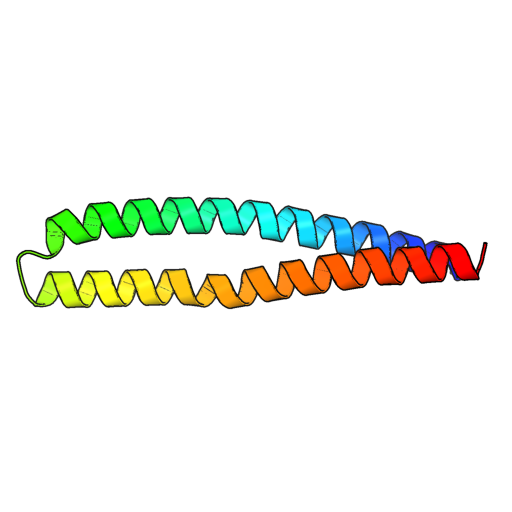40 15.858 1.00 88.00 82 TYR A N 1
ATOM 594 C CA . TYR A 1 82 ? -16.056 -0.787 16.442 1.00 88.00 82 TYR A CA 1
ATOM 595 C C . TYR A 1 82 ? -15.795 -1.019 17.938 1.00 88.00 82 TYR A C 1
ATOM 597 O O . TYR A 1 82 ? -16.714 -0.907 18.754 1.00 88.00 82 TYR A O 1
ATOM 605 N N . PHE A 1 83 ? -14.537 -1.262 18.323 1.00 84.75 83 PHE A N 1
ATOM 606 C CA . PHE A 1 83 ? -14.152 -1.414 19.730 1.00 84.75 83 PHE A CA 1
ATOM 607 C C . PHE A 1 83 ? -14.369 -0.134 20.541 1.00 84.75 83 PHE A C 1
ATOM 609 O O . PHE A 1 83 ? -14.844 -0.199 21.677 1.00 84.75 83 PHE A O 1
ATOM 616 N N . TYR A 1 84 ? -14.077 1.031 19.957 1.00 83.25 84 TYR A N 1
ATOM 617 C CA . TYR A 1 84 ? -14.329 2.321 20.592 1.00 83.25 84 TYR A CA 1
ATOM 618 C C . TYR A 1 84 ? -15.822 2.523 20.882 1.00 83.25 84 TYR A C 1
ATOM 620 O O . TYR A 1 84 ? -16.185 2.956 21.975 1.00 83.25 84 TYR A O 1
ATOM 628 N N . ARG A 1 85 ? -16.695 2.159 19.930 1.00 81.75 85 ARG A N 1
ATOM 629 C CA . ARG A 1 85 ? -18.153 2.259 20.079 1.00 81.75 85 ARG A CA 1
ATOM 630 C C . ARG A 1 85 ? -18.710 1.260 21.095 1.00 81.75 85 ARG A C 1
ATOM 632 O O . ARG A 1 85 ? -19.581 1.632 21.872 1.00 81.75 85 ARG A O 1
ATOM 639 N N . LYS A 1 86 ? -18.214 0.019 21.110 1.00 80.94 86 LYS A N 1
ATOM 640 C CA . LYS A 1 86 ? -18.680 -1.040 22.025 1.00 80.94 86 LYS A CA 1
ATOM 641 C C . LYS A 1 86 ? -18.364 -0.747 23.494 1.00 80.94 86 LYS A C 1
ATOM 643 O O . LYS A 1 86 ? -19.119 -1.149 24.370 1.00 80.94 86 LYS A O 1
ATOM 648 N N . HIS A 1 87 ? -17.259 -0.057 23.762 1.00 69.94 87 HIS A N 1
ATOM 649 C CA . HIS A 1 87 ? -16.842 0.319 25.115 1.00 69.94 87 HIS A CA 1
ATOM 650 C C . HIS A 1 87 ? -17.187 1.768 25.477 1.00 69.94 87 HIS A C 1
ATOM 652 O O . HIS A 1 87 ? -16.615 2.292 26.436 1.00 69.94 87 HIS A O 1
ATOM 658 N N . ARG A 1 88 ? -18.046 2.438 24.697 1.00 57.44 88 ARG A N 1
ATOM 659 C CA . ARG A 1 88 ? -18.445 3.824 24.948 1.00 57.44 88 ARG A CA 1
ATOM 660 C C . ARG A 1 88 ? -19.317 3.916 26.187 1.00 57.44 88 ARG A C 1
ATOM 662 O O . ARG A 1 88 ? -18.892 4.721 27.052 1.00 57.44 88 ARG A O 1
#

Sequence (88 aa):
MKMKQIALVAMIAGLGLTGFALYEMKRISDAKGIVS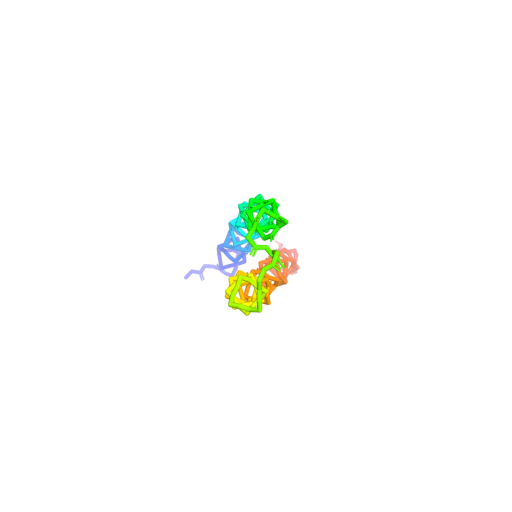SIGKRISSNPFGRAANKGLMSAVSQYDTQIRLCLIGGIVLAVGGFYFYRKHR

pLDDT: mean 83.33, std 6.16, range [57.44, 91.81]

Foldseek 3Di:
DPLLVVLVVLQVQLVVLQVVLVVVVVVLVVQLVVLVVVLVVQVPDPVSVVVSVVSNVVSVVVVVVSVVSNVSSVCSNVVSVVSNVVVD